Protein AF-A0A3M1JF78-F1 (afdb_monomer_lite)

Radius of gyration: 15.54 Å; chains: 1; bounding box: 34×35×46 Å

Foldseek 3Di:
DPADPPPPQWDDDPQDIHGNQQADADKDKDFDQDCLQKDWDDDPQKIKMKGWHHDPPAAWPDRRGQWMWIHHNPDIDTDGTDGDDDDDPPDDDDTDMDIDMDGRHDADPDPVRVVVVCVVVVSGD

Structure (mmCIF, N/CA/C/O backbone):
data_AF-A0A3M1JF78-F1
#
_entry.id   AF-A0A3M1JF78-F1
#
loop_
_atom_site.group_PDB
_atom_site.id
_atom_site.type_symbol
_atom_site.label_atom_id
_atom_site.label_alt_id
_atom_site.label_comp_id
_atom_site.label_asym_id
_atom_site.label_entity_id
_atom_site.label_seq_id
_atom_site.pdbx_PDB_ins_code
_atom_site.Cartn_x
_atom_site.Cartn_y
_atom_site.Cartn_z
_atom_site.occupancy
_atom_site.B_iso_or_equiv
_atom_site.auth_seq_id
_atom_site.auth_comp_id
_atom_site.auth_asym_id
_atom_site.auth_atom_id
_atom_site.pdbx_PDB_model_num
ATOM 1 N N . PRO A 1 1 ? 11.745 11.428 1.762 1.00 59.53 1 PRO A N 1
ATOM 2 C CA . PRO A 1 1 ? 10.460 11.219 2.474 1.00 59.53 1 PRO A CA 1
ATOM 3 C C . PRO A 1 1 ? 10.464 11.931 3.835 1.00 59.53 1 PRO A C 1
ATOM 5 O O . PRO A 1 1 ? 11.489 11.940 4.505 1.00 59.53 1 PRO A O 1
ATOM 8 N N . TYR A 1 2 ? 9.350 12.576 4.182 1.00 74.50 2 TYR A N 1
ATOM 9 C CA . TYR A 1 2 ? 9.190 13.484 5.333 1.00 74.50 2 TYR A CA 1
ATOM 10 C C . TYR A 1 2 ? 8.417 12.862 6.507 1.00 74.50 2 TYR A C 1
ATOM 12 O O . TYR A 1 2 ? 8.283 13.498 7.546 1.00 74.50 2 TYR A O 1
ATOM 20 N N . THR A 1 3 ? 7.909 11.637 6.353 1.00 90.00 3 THR A N 1
ATOM 21 C CA . THR A 1 3 ? 7.164 10.937 7.404 1.00 90.00 3 THR A CA 1
ATOM 22 C C . THR A 1 3 ? 8.061 10.651 8.600 1.00 90.00 3 THR A C 1
ATOM 24 O O . THR A 1 3 ? 9.092 9.992 8.465 1.00 90.00 3 THR A O 1
ATOM 27 N N . ASP A 1 4 ? 7.641 11.116 9.772 1.00 91.88 4 ASP A N 1
ATOM 28 C CA . ASP A 1 4 ? 8.230 10.691 11.034 1.00 91.88 4 ASP A CA 1
ATOM 29 C C . ASP A 1 4 ? 7.893 9.210 11.264 1.00 91.88 4 ASP A C 1
ATOM 31 O O . ASP A 1 4 ? 6.724 8.824 11.281 1.00 91.88 4 ASP A O 1
ATOM 35 N N . VAL A 1 5 ? 8.912 8.366 11.434 1.00 91.06 5 VAL A N 1
ATOM 36 C CA . VAL A 1 5 ? 8.739 6.928 11.705 1.00 91.06 5 VAL A CA 1
ATOM 37 C C . VAL A 1 5 ? 7.997 6.699 13.028 1.00 91.06 5 VAL A C 1
ATOM 39 O O . VAL A 1 5 ? 7.332 5.677 13.195 1.00 91.06 5 VAL A O 1
ATOM 42 N N . GLN A 1 6 ? 8.075 7.659 13.952 1.00 93.38 6 GLN A N 1
ATOM 43 C CA . GLN A 1 6 ? 7.344 7.664 15.217 1.00 93.38 6 GLN A CA 1
ATOM 44 C C . GLN A 1 6 ? 5.971 8.342 15.113 1.00 93.38 6 GLN A C 1
ATOM 46 O O . GLN A 1 6 ? 5.332 8.567 16.142 1.00 93.38 6 GLN A O 1
ATOM 51 N N . SER A 1 7 ? 5.508 8.679 13.902 1.00 93.81 7 SER A N 1
ATOM 52 C CA . SER A 1 7 ? 4.202 9.302 13.699 1.00 93.81 7 SER A CA 1
ATOM 53 C C . SER A 1 7 ? 3.099 8.488 14.388 1.00 93.81 7 SER A C 1
ATOM 55 O O . SER A 1 7 ? 2.999 7.280 14.156 1.00 93.81 7 SER A O 1
ATOM 57 N N . PRO A 1 8 ? 2.224 9.130 15.186 1.00 93.81 8 PRO A N 1
ATOM 58 C CA . PRO A 1 8 ? 1.124 8.444 15.863 1.00 93.81 8 PRO A CA 1
ATOM 59 C C . PRO A 1 8 ? 0.075 7.902 14.881 1.00 93.81 8 PRO A C 1
ATOM 61 O O . PRO A 1 8 ? -0.786 7.115 15.267 1.00 93.81 8 PRO A O 1
ATOM 64 N N . HIS A 1 9 ? 0.146 8.308 13.611 1.00 95.75 9 HIS A N 1
ATOM 65 C CA . HIS A 1 9 ? -0.707 7.800 12.544 1.00 95.75 9 HIS A CA 1
ATOM 66 C C . HIS A 1 9 ? -0.263 6.426 12.030 1.00 95.75 9 HIS A C 1
ATOM 68 O O . HIS A 1 9 ? -0.999 5.821 11.251 1.00 95.75 9 HIS A O 1
ATOM 74 N N . ILE A 1 10 ? 0.904 5.921 12.454 1.00 96.38 10 ILE A N 1
ATOM 75 C CA . ILE A 1 10 ? 1.409 4.599 12.076 1.00 96.38 10 ILE A CA 1
ATOM 76 C C . ILE A 1 10 ? 1.391 3.672 13.285 1.00 96.38 10 ILE A C 1
ATOM 78 O O . ILE A 1 10 ? 2.075 3.898 14.282 1.00 96.38 10 ILE A O 1
ATOM 82 N N . GLN A 1 11 ? 0.672 2.564 13.150 1.00 97.19 11 GLN A N 1
ATOM 83 C CA . GLN A 1 11 ? 0.810 1.416 14.031 1.00 97.19 11 GLN A CA 1
ATOM 84 C C . GLN A 1 11 ? 1.623 0.345 13.299 1.00 97.19 11 GLN A C 1
ATOM 86 O O . GLN A 1 11 ? 1.139 -0.320 12.379 1.00 97.19 11 GLN A O 1
ATOM 91 N N . TRP A 1 12 ? 2.878 0.196 13.718 1.00 95.75 12 TRP A N 1
ATOM 92 C CA . TRP A 1 12 ? 3.791 -0.821 13.206 1.00 95.75 12 TRP A CA 1
ATOM 93 C C . TRP A 1 12 ? 3.430 -2.203 13.759 1.00 95.75 12 TRP A C 1
ATOM 95 O O . TRP A 1 12 ? 3.307 -2.380 14.971 1.00 95.75 12 TRP A O 1
ATOM 105 N N . GLY A 1 13 ? 3.297 -3.183 12.870 1.00 95.38 13 GLY A N 1
ATOM 106 C CA . GLY A 1 13 ? 3.171 -4.601 13.195 1.00 95.38 13 GLY A CA 1
ATOM 107 C C . GLY A 1 13 ? 4.220 -5.428 12.455 1.00 95.38 13 GLY A C 1
ATOM 108 O O . GLY A 1 13 ? 4.937 -4.924 11.588 1.00 95.38 13 GLY A O 1
ATOM 109 N N . ASN A 1 14 ? 4.326 -6.709 12.807 1.00 94.94 14 ASN A N 1
ATOM 110 C CA . ASN A 1 14 ? 5.285 -7.623 12.175 1.00 94.94 14 ASN A CA 1
ATOM 111 C C . ASN A 1 14 ? 4.753 -8.232 10.867 1.00 94.94 14 ASN A C 1
ATOM 113 O O . ASN A 1 14 ? 5.522 -8.779 10.079 1.00 94.94 14 ASN A O 1
ATOM 117 N N . ARG A 1 15 ? 3.437 -8.177 10.659 1.00 94.44 15 ARG A N 1
ATOM 118 C CA . ARG A 1 15 ? 2.691 -8.726 9.520 1.00 94.44 15 ARG A CA 1
ATOM 119 C C . ARG A 1 15 ? 1.915 -7.644 8.783 1.00 94.44 15 ARG A C 1
ATOM 121 O O . ARG A 1 15 ? 1.805 -7.708 7.564 1.00 94.44 15 ARG A O 1
ATOM 128 N N . PHE A 1 16 ? 1.377 -6.673 9.518 1.00 96.81 16 PHE A N 1
ATOM 129 C CA . PHE A 1 16 ? 0.601 -5.567 8.967 1.00 96.81 16 PHE A CA 1
ATOM 130 C C . PHE A 1 16 ? 1.118 -4.229 9.482 1.00 96.81 16 PHE A C 1
ATOM 132 O O . PHE A 1 16 ? 1.491 -4.092 10.643 1.00 96.81 16 PHE A O 1
ATOM 139 N N . ILE A 1 17 ? 1.083 -3.220 8.616 1.00 96.75 17 ILE A N 1
ATOM 140 C CA . ILE A 1 17 ? 1.242 -1.819 9.002 1.00 96.75 17 ILE A CA 1
ATOM 141 C C . ILE A 1 17 ? -0.142 -1.191 8.892 1.00 96.75 17 ILE A C 1
ATOM 143 O O . ILE A 1 17 ? -0.753 -1.233 7.822 1.00 96.75 17 ILE A O 1
ATOM 147 N N . PHE A 1 18 ? -0.640 -0.617 9.984 1.00 97.62 18 PHE A N 1
ATOM 148 C CA . PHE A 1 18 ? -1.903 0.115 9.968 1.00 97.62 18 PHE A CA 1
ATOM 149 C C . PHE A 1 18 ? -1.627 1.611 9.912 1.00 97.62 18 PHE A C 1
ATOM 151 O O . PHE A 1 18 ? -0.797 2.132 10.659 1.00 97.62 18 PHE A O 1
ATOM 158 N N . ILE A 1 19 ? -2.342 2.297 9.022 1.00 96.88 19 ILE A N 1
ATOM 159 C CA . ILE A 1 19 ? -2.289 3.750 8.885 1.00 96.88 19 ILE A CA 1
ATOM 160 C C . ILE A 1 19 ? -3.636 4.315 9.324 1.00 96.88 19 ILE A C 1
ATOM 162 O O . ILE A 1 19 ? -4.677 4.027 8.728 1.00 96.88 19 ILE A O 1
ATOM 166 N N . HIS A 1 20 ? -3.614 5.134 10.369 1.00 95.62 20 HIS A N 1
ATOM 167 C CA . HIS A 1 20 ? -4.781 5.858 10.852 1.00 95.62 20 HIS A CA 1
ATOM 168 C C . HIS A 1 20 ? -4.923 7.159 10.061 1.00 95.62 20 HIS A C 1
ATOM 170 O O . HIS A 1 20 ? -4.328 8.183 10.395 1.00 95.62 20 HIS A O 1
ATOM 176 N N . ALA A 1 21 ? -5.711 7.112 8.988 1.00 92.81 21 ALA A N 1
ATOM 177 C CA . ALA A 1 21 ? -5.907 8.233 8.073 1.00 92.81 21 ALA A CA 1
ATOM 178 C C . ALA A 1 21 ? -6.902 9.283 8.619 1.00 92.81 21 ALA A C 1
ATOM 180 O O . ALA A 1 21 ? -7.966 9.513 8.051 1.00 92.81 21 ALA A O 1
ATOM 181 N N . ASN A 1 22 ? -6.566 9.901 9.753 1.00 93.62 22 ASN A N 1
ATOM 182 C CA . ASN A 1 22 ? -7.350 10.937 10.445 1.00 93.62 22 ASN A CA 1
ATOM 183 C C . ASN A 1 22 ? -6.626 12.299 10.480 1.00 93.62 22 ASN A C 1
ATOM 185 O O . ASN A 1 22 ? -6.806 13.082 11.417 1.00 93.62 22 ASN A O 1
ATOM 189 N N . MET A 1 23 ? -5.824 12.563 9.445 1.00 93.25 23 MET A N 1
ATOM 190 C CA . MET A 1 23 ? -4.994 13.760 9.289 1.00 93.25 23 MET A CA 1
ATOM 191 C C . MET A 1 23 ? -5.808 15.047 9.445 1.00 93.25 23 MET A C 1
ATOM 193 O O . MET A 1 23 ? -6.914 15.153 8.914 1.00 93.25 23 MET A O 1
ATOM 197 N N . GLN A 1 24 ? -5.249 16.033 10.151 1.00 91.88 24 GLN A N 1
ATOM 198 C CA . GLN A 1 24 ? -5.896 17.344 10.345 1.00 91.88 24 GLN A CA 1
ATOM 199 C C . GLN A 1 24 ? -5.129 18.473 9.662 1.00 91.88 24 GLN A C 1
ATOM 201 O O . GLN A 1 24 ? -5.723 19.330 9.010 1.00 91.88 24 GLN A O 1
ATOM 206 N N . GLN A 1 25 ? -3.807 18.478 9.806 1.00 88.06 25 GLN A N 1
ATOM 207 C CA . GLN A 1 25 ? -2.915 19.475 9.196 1.00 88.06 25 GLN A CA 1
ATOM 208 C C . GLN A 1 25 ? -1.634 18.850 8.644 1.00 88.06 25 GLN A C 1
ATOM 210 O O . GLN A 1 25 ? -0.890 19.483 7.899 1.00 88.06 25 GLN A O 1
ATOM 215 N N . ASP A 1 26 ? -1.375 17.616 9.039 1.00 89.94 26 ASP A N 1
ATOM 216 C CA . ASP A 1 26 ? -0.198 16.843 8.739 1.00 89.94 26 ASP A CA 1
ATOM 217 C C . ASP A 1 26 ? -0.390 15.979 7.490 1.00 89.94 26 ASP A C 1
ATOM 219 O O . ASP A 1 26 ? -1.496 15.775 6.984 1.00 89.94 26 ASP A O 1
ATOM 223 N N . VAL A 1 27 ? 0.739 15.522 6.956 1.00 93.12 27 VAL A N 1
ATOM 224 C CA . VAL A 1 27 ? 0.798 14.651 5.788 1.00 93.12 27 VAL A CA 1
ATOM 225 C C . VAL A 1 27 ? 1.671 13.453 6.109 1.00 93.12 27 VAL A C 1
ATOM 227 O O . VAL A 1 27 ? 2.683 13.568 6.803 1.00 93.12 27 VAL A O 1
ATOM 230 N N . LEU A 1 28 ? 1.301 12.307 5.560 1.00 95.31 28 LEU A N 1
ATOM 231 C CA . LEU A 1 28 ? 2.023 11.061 5.741 1.00 95.31 28 LEU A CA 1
ATOM 232 C C . LEU A 1 28 ? 2.155 10.363 4.399 1.00 95.31 28 LEU A C 1
ATOM 234 O O . LEU A 1 28 ? 1.189 10.272 3.650 1.00 95.31 28 LEU A O 1
ATOM 238 N N . LYS A 1 29 ? 3.348 9.840 4.120 1.00 96.12 29 LYS A N 1
ATOM 239 C CA . LYS A 1 29 ? 3.579 8.893 3.028 1.00 96.12 29 LYS A CA 1
ATOM 240 C C . LYS A 1 29 ? 4.417 7.719 3.513 1.00 96.12 29 LYS A C 1
ATOM 242 O O . LYS A 1 29 ? 5.500 7.930 4.063 1.00 96.12 29 LYS A O 1
ATOM 247 N N . VAL A 1 30 ? 3.942 6.499 3.301 1.00 95.62 30 VAL A N 1
ATOM 248 C CA . VAL A 1 30 ? 4.694 5.267 3.579 1.00 95.62 30 VAL A CA 1
ATOM 249 C C . VAL A 1 30 ? 4.708 4.424 2.315 1.00 95.62 30 VAL A C 1
ATOM 251 O O . VAL A 1 30 ? 3.660 4.216 1.716 1.00 95.62 30 VAL A O 1
ATOM 254 N N . GLY A 1 31 ? 5.886 3.947 1.923 1.00 95.25 31 GLY A N 1
ATOM 255 C CA . GLY A 1 31 ? 6.090 3.102 0.751 1.00 95.25 31 GLY A CA 1
ATOM 256 C C . GLY A 1 31 ? 7.121 2.021 1.044 1.00 95.25 31 GLY A C 1
ATOM 257 O O . GLY A 1 31 ? 8.067 2.264 1.798 1.00 95.25 31 GLY A O 1
ATOM 258 N N . PHE A 1 32 ? 6.907 0.820 0.512 1.00 95.31 32 PHE A N 1
ATOM 259 C CA . PHE A 1 32 ? 7.804 -0.321 0.687 1.00 95.31 32 PHE A CA 1
ATOM 260 C C . PHE A 1 32 ? 7.558 -1.394 -0.390 1.00 95.31 32 PHE A C 1
ATOM 262 O O . PHE A 1 32 ? 6.484 -1.437 -1.002 1.00 95.31 32 PHE A O 1
ATOM 269 N N . PRO A 1 33 ? 8.530 -2.293 -0.642 1.00 96.94 33 PRO A N 1
ATOM 270 C CA . PRO A 1 33 ? 8.261 -3.508 -1.398 1.00 96.94 33 PRO A CA 1
ATOM 271 C C . PRO A 1 33 ? 7.234 -4.347 -0.634 1.00 96.94 33 PRO A C 1
ATOM 273 O O . PRO A 1 33 ? 7.496 -4.760 0.495 1.00 96.94 33 PRO A O 1
ATOM 276 N N . ASN A 1 34 ? 6.081 -4.609 -1.242 1.00 96.62 34 ASN A N 1
ATOM 277 C CA . ASN A 1 34 ? 4.961 -5.315 -0.627 1.00 96.62 34 ASN A CA 1
ATOM 278 C C . ASN A 1 34 ? 4.692 -6.649 -1.351 1.00 96.62 34 ASN A C 1
ATOM 280 O O . ASN A 1 34 ? 3.887 -6.680 -2.287 1.00 96.62 34 ASN A O 1
ATOM 284 N N . PRO A 1 35 ? 5.321 -7.764 -0.921 1.00 95.88 35 PRO A N 1
ATOM 285 C CA . PRO A 1 35 ? 5.119 -9.078 -1.530 1.00 95.88 35 PRO A CA 1
ATOM 286 C C . PRO 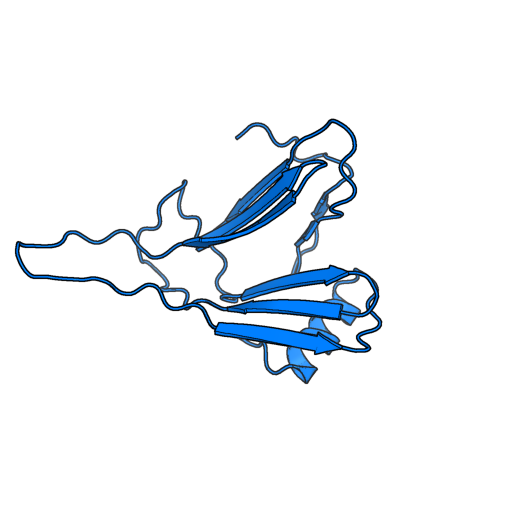A 1 35 ? 3.700 -9.630 -1.417 1.00 95.88 35 PRO A C 1
ATOM 288 O O . PRO A 1 35 ? 3.352 -10.526 -2.177 1.00 95.88 35 PRO A O 1
ATOM 291 N N . ALA A 1 36 ? 2.879 -9.110 -0.498 1.00 96.00 36 ALA A N 1
ATOM 292 C CA . ALA A 1 36 ? 1.479 -9.512 -0.407 1.00 96.00 36 ALA A CA 1
ATOM 293 C C . ALA A 1 36 ? 0.660 -9.016 -1.612 1.00 96.00 36 ALA A C 1
ATOM 295 O O . ALA A 1 36 ? -0.397 -9.569 -1.897 1.00 96.00 36 ALA A O 1
ATOM 296 N N . GLY A 1 37 ? 1.130 -7.987 -2.330 1.00 96.31 37 GLY A N 1
ATOM 297 C CA . GLY A 1 37 ? 0.492 -7.517 -3.563 1.00 96.31 37 GLY A CA 1
ATOM 298 C C . GLY A 1 37 ? -0.882 -6.877 -3.350 1.00 96.31 37 GLY A C 1
ATOM 299 O O . GLY A 1 37 ? -1.692 -6.814 -4.274 1.00 96.31 37 GLY A O 1
ATOM 300 N N . TRP A 1 38 ? -1.191 -6.417 -2.135 1.00 97.50 38 TRP A N 1
ATOM 301 C CA . TRP A 1 38 ? -2.441 -5.717 -1.858 1.00 97.50 38 TRP A CA 1
ATOM 302 C C . TRP A 1 38 ? -2.336 -4.719 -0.710 1.00 97.50 38 TRP A C 1
ATOM 304 O O . TRP A 1 38 ? -1.465 -4.807 0.155 1.00 97.50 38 TRP A O 1
ATOM 314 N N . LEU A 1 39 ? -3.271 -3.772 -0.717 1.00 97.75 39 LEU A N 1
ATOM 315 C CA . LEU A 1 39 ? -3.532 -2.811 0.347 1.00 97.75 39 LEU A CA 1
ATOM 316 C C . LEU A 1 39 ? -5.033 -2.538 0.433 1.00 97.75 39 LEU A C 1
ATOM 318 O O . LEU A 1 39 ? -5.773 -2.717 -0.540 1.00 97.75 39 LEU A O 1
ATOM 322 N N . ALA A 1 40 ? -5.491 -2.123 1.609 1.00 97.75 40 ALA A N 1
ATOM 323 C CA . ALA A 1 40 ? -6.903 -1.904 1.861 1.00 97.75 40 ALA A CA 1
ATOM 324 C C . ALA A 1 40 ? -7.151 -0.634 2.672 1.00 97.75 40 ALA A C 1
ATOM 326 O O . ALA A 1 40 ? -6.344 -0.251 3.515 1.00 97.75 40 ALA A O 1
ATOM 327 N N . TYR A 1 41 ? -8.306 -0.020 2.438 1.00 97.81 41 TYR A N 1
ATOM 328 C CA . TYR A 1 41 ? -8.815 1.096 3.217 1.00 97.81 41 TYR A CA 1
ATOM 329 C C . TYR A 1 41 ? -10.201 0.759 3.754 1.00 97.81 41 TYR A C 1
ATOM 331 O O . TYR A 1 41 ? -11.100 0.375 3.003 1.00 97.81 41 TYR A O 1
ATOM 339 N N . HIS A 1 42 ? -10.355 0.879 5.069 1.00 97.69 42 HIS A N 1
ATOM 340 C CA . HIS A 1 42 ? -11.613 0.655 5.768 1.00 97.69 42 HIS A CA 1
ATOM 341 C C . HIS A 1 42 ? -12.183 1.987 6.247 1.00 97.69 42 HIS A C 1
ATOM 343 O O . HIS A 1 42 ? -11.500 2.752 6.925 1.00 97.69 42 HIS A O 1
ATOM 349 N N . VAL A 1 43 ? -13.438 2.264 5.894 1.00 95.88 43 VAL A N 1
ATOM 350 C CA . VAL A 1 43 ? -14.158 3.463 6.327 1.00 95.88 43 VAL A CA 1
ATOM 351 C C . VAL A 1 43 ? -15.654 3.178 6.404 1.00 95.88 43 VAL A C 1
ATOM 353 O O . VAL A 1 43 ? -16.244 2.632 5.475 1.00 95.88 43 VAL A O 1
ATOM 356 N N . GLY A 1 44 ? -16.286 3.525 7.529 1.00 95.19 44 GLY A N 1
ATOM 357 C CA . GLY A 1 44 ? -17.744 3.437 7.683 1.00 95.19 44 GLY A CA 1
ATOM 358 C C . GLY A 1 44 ? -18.334 2.053 7.377 1.00 95.19 44 GLY A C 1
ATOM 359 O O . GLY A 1 44 ? -19.370 1.961 6.725 1.00 95.19 44 GLY A O 1
ATOM 360 N N . GLY A 1 45 ? -17.652 0.973 7.773 1.00 97.12 45 GLY A N 1
ATOM 361 C CA . GLY A 1 45 ? -18.086 -0.402 7.491 1.00 97.12 45 GLY A CA 1
ATOM 362 C C . GLY A 1 45 ? -17.848 -0.868 6.049 1.00 97.12 45 GLY A C 1
ATOM 363 O O . GLY A 1 45 ? -18.268 -1.965 5.682 1.00 97.12 45 GLY A O 1
ATOM 364 N N . THR A 1 46 ? -17.188 -0.058 5.223 1.00 98.00 46 THR A N 1
ATOM 365 C CA . THR A 1 46 ? -16.806 -0.394 3.849 1.00 98.00 46 THR A CA 1
ATOM 366 C C . THR A 1 46 ? -15.310 -0.655 3.783 1.00 98.00 46 THR A C 1
ATOM 368 O O . THR A 1 46 ? -14.520 0.163 4.242 1.00 98.00 46 THR A O 1
ATOM 371 N N . LEU A 1 47 ? -14.916 -1.780 3.191 1.00 98.31 47 LEU A N 1
ATOM 372 C CA . LEU A 1 47 ? -13.526 -2.107 2.894 1.00 98.31 47 LEU A CA 1
ATOM 373 C C . LEU A 1 47 ? -13.298 -2.020 1.386 1.00 98.31 47 LEU A C 1
ATOM 375 O O . LEU A 1 47 ? -13.883 -2.784 0.616 1.00 98.31 47 LEU A O 1
ATOM 379 N N . PHE A 1 48 ? -12.425 -1.113 0.973 1.00 98.44 48 PHE A N 1
ATOM 380 C CA . PHE A 1 48 ? -11.905 -1.036 -0.384 1.00 98.44 48 PHE A CA 1
ATOM 381 C C . PHE A 1 48 ? -10.533 -1.705 -0.434 1.00 98.44 48 PHE A C 1
ATOM 383 O O . PHE A 1 48 ? -9.654 -1.355 0.347 1.00 98.44 48 PHE A O 1
ATOM 390 N N . VAL A 1 49 ? -10.346 -2.666 -1.335 1.00 98.44 49 VAL A N 1
ATOM 391 C CA . VAL A 1 49 ? -9.090 -3.405 -1.507 1.00 98.44 49 VAL A CA 1
ATOM 392 C C . VAL A 1 49 ? -8.576 -3.180 -2.919 1.00 98.44 49 VAL A C 1
ATOM 394 O O . VAL A 1 49 ? -9.306 -3.413 -3.888 1.00 98.44 49 VAL A O 1
ATOM 397 N N . LYS A 1 50 ? -7.307 -2.790 -3.028 1.00 98.31 50 LYS A N 1
ATOM 398 C CA . LYS A 1 50 ? -6.548 -2.824 -4.276 1.00 98.31 50 LYS A CA 1
ATOM 399 C C . LYS A 1 50 ? -5.552 -3.969 -4.231 1.00 98.31 50 LYS A C 1
ATOM 401 O O . LYS A 1 50 ? -4.859 -4.143 -3.232 1.00 98.31 50 LYS A O 1
ATOM 406 N N . GLN A 1 51 ? -5.462 -4.711 -5.326 1.00 97.62 51 GLN A N 1
ATOM 407 C CA . GLN A 1 51 ? -4.412 -5.699 -5.537 1.00 97.62 51 GLN A CA 1
ATOM 408 C C . GLN A 1 51 ? -3.659 -5.408 -6.827 1.00 97.62 51 GLN A C 1
ATOM 410 O O . GLN A 1 51 ? -4.289 -5.058 -7.825 1.00 97.62 51 GLN A O 1
ATOM 415 N N . ALA A 1 52 ? -2.349 -5.606 -6.806 1.00 97.19 52 ALA A N 1
ATOM 416 C CA . ALA A 1 52 ? -1.477 -5.560 -7.968 1.00 97.19 52 ALA A CA 1
ATOM 417 C C . ALA A 1 52 ? -0.377 -6.615 -7.806 1.00 97.19 52 ALA A C 1
ATOM 419 O O . ALA A 1 52 ? 0.061 -6.897 -6.690 1.00 97.19 52 ALA A O 1
ATOM 420 N N . ASP A 1 53 ? 0.056 -7.203 -8.917 1.00 95.06 53 ASP A N 1
ATOM 421 C CA . ASP A 1 53 ? 1.041 -8.280 -8.885 1.00 95.06 53 ASP A CA 1
ATOM 422 C C . ASP A 1 53 ? 2.408 -7.756 -8.398 1.00 95.06 53 ASP A C 1
ATOM 424 O O . ASP A 1 53 ? 2.888 -6.701 -8.824 1.00 95.06 53 ASP A O 1
ATOM 428 N N . TYR A 1 54 ? 3.047 -8.505 -7.494 1.00 96.69 54 TYR A N 1
ATOM 429 C CA . TYR A 1 54 ? 4.408 -8.226 -7.039 1.00 96.69 54 TYR A CA 1
ATOM 430 C C . TYR A 1 54 ? 5.409 -9.144 -7.747 1.00 96.69 54 TYR A C 1
ATOM 432 O O . TYR A 1 54 ? 5.328 -10.370 -7.666 1.00 96.69 54 TYR A O 1
ATOM 440 N N . HIS A 1 55 ? 6.392 -8.549 -8.416 1.00 96.38 55 HIS A N 1
ATOM 441 C CA . HIS A 1 55 ? 7.428 -9.253 -9.160 1.00 96.38 55 HIS A CA 1
ATOM 442 C C . HIS A 1 55 ? 8.719 -9.302 -8.339 1.00 96.38 55 HIS A C 1
ATOM 444 O O . HIS A 1 55 ? 9.534 -8.378 -8.364 1.00 96.38 55 HIS A O 1
ATOM 450 N N . ALA A 1 56 ? 8.915 -10.398 -7.603 1.00 95.88 56 ALA A N 1
ATOM 451 C CA . ALA A 1 56 ? 10.104 -10.590 -6.777 1.00 95.88 56 ALA A CA 1
ATOM 452 C C . ALA A 1 56 ? 11.400 -10.454 -7.600 1.00 95.88 56 ALA A C 1
ATOM 454 O O . ALA A 1 56 ? 11.567 -11.090 -8.640 1.00 95.88 56 ALA A O 1
ATOM 455 N N . GLY A 1 57 ? 12.325 -9.621 -7.117 1.00 95.88 57 GLY A N 1
ATOM 456 C CA . GLY A 1 57 ? 13.608 -9.351 -7.776 1.00 95.88 57 GLY A CA 1
ATOM 457 C C . GLY A 1 57 ? 13.554 -8.330 -8.918 1.00 95.88 57 GLY A C 1
ATOM 458 O O . GLY A 1 57 ? 14.609 -7.975 -9.442 1.00 95.88 57 GLY A O 1
ATOM 459 N N . ALA A 1 58 ? 12.374 -7.828 -9.293 1.00 97.19 58 ALA A N 1
ATOM 460 C CA . ALA A 1 58 ? 12.272 -6.721 -10.234 1.00 97.19 58 ALA A CA 1
ATOM 461 C C . ALA A 1 58 ? 12.731 -5.399 -9.596 1.00 97.19 58 ALA A C 1
ATOM 463 O O . ALA A 1 58 ? 12.716 -5.227 -8.375 1.00 97.19 58 ALA A O 1
ATOM 464 N N . VAL A 1 59 ? 13.129 -4.447 -10.441 1.00 97.69 59 VAL A N 1
ATOM 465 C CA . VAL A 1 59 ? 13.475 -3.094 -10.000 1.00 97.69 59 VAL A CA 1
ATOM 466 C C . VAL A 1 59 ? 12.205 -2.261 -9.981 1.00 97.69 59 VAL A C 1
ATOM 468 O O . VAL A 1 59 ? 11.575 -2.071 -11.016 1.00 97.69 59 VAL A O 1
ATOM 471 N N . TYR A 1 60 ? 11.846 -1.751 -8.811 1.00 97.94 60 TYR A N 1
ATOM 472 C CA . TYR A 1 60 ? 10.720 -0.840 -8.639 1.00 97.94 60 TYR A CA 1
ATOM 473 C C . TYR A 1 60 ? 11.211 0.609 -8.481 1.00 97.94 60 TYR A C 1
ATOM 475 O O . TYR A 1 60 ? 12.342 0.818 -8.021 1.00 97.94 60 TYR A O 1
ATOM 483 N N . PRO A 1 61 ? 10.394 1.609 -8.861 1.00 95.94 61 PRO A N 1
ATOM 484 C CA . PRO A 1 61 ? 10.657 3.014 -8.540 1.00 95.94 61 PRO A CA 1
ATOM 485 C C . PRO A 1 61 ? 10.668 3.258 -7.016 1.00 95.94 61 PRO A C 1
ATOM 487 O O . PRO A 1 61 ? 10.524 2.333 -6.216 1.00 95.94 61 PRO A O 1
ATOM 490 N N . ASP A 1 62 ? 10.900 4.508 -6.609 1.00 94.94 62 ASP A N 1
ATOM 491 C CA . ASP A 1 62 ? 10.722 4.972 -5.225 1.00 94.94 62 ASP A CA 1
ATOM 492 C C . ASP A 1 62 ? 11.394 4.084 -4.168 1.00 94.94 62 ASP A C 1
ATOM 494 O O . ASP A 1 62 ? 10.794 3.632 -3.197 1.00 94.94 62 ASP A O 1
ATOM 498 N N . PHE A 1 63 ? 12.690 3.830 -4.375 1.00 94.25 63 PHE A N 1
ATOM 499 C CA . PHE A 1 63 ? 13.525 3.005 -3.493 1.00 94.25 63 PHE A CA 1
ATOM 500 C C . PHE A 1 63 ? 13.053 1.545 -3.363 1.00 94.25 63 PHE A C 1
ATOM 502 O O . PHE A 1 63 ? 13.273 0.905 -2.336 1.00 94.25 63 PHE A O 1
ATOM 509 N N . GLY A 1 64 ? 12.457 0.996 -4.425 1.00 96.19 64 GLY A N 1
ATOM 510 C CA . GLY A 1 64 ? 12.004 -0.394 -4.474 1.00 96.19 64 GLY A CA 1
ATOM 511 C C . GLY A 1 64 ? 10.546 -0.586 -4.052 1.00 96.19 64 GLY A C 1
ATOM 512 O O . GLY A 1 64 ? 10.132 -1.718 -3.804 1.00 96.19 64 GLY A O 1
ATOM 513 N N . SER A 1 65 ? 9.774 0.494 -3.949 1.00 97.12 65 SER A N 1
ATOM 514 C CA . SER A 1 65 ? 8.386 0.448 -3.511 1.00 97.12 65 SER A CA 1
ATOM 515 C C . SER A 1 65 ? 7.466 -0.126 -4.588 1.00 97.12 65 SER A C 1
ATOM 517 O O . SER A 1 65 ? 7.438 0.351 -5.720 1.00 97.12 65 SER A O 1
ATOM 519 N N . SER A 1 66 ? 6.673 -1.135 -4.230 1.00 97.94 66 SER A N 1
ATOM 520 C CA . SER A 1 66 ? 5.582 -1.633 -5.083 1.00 97.94 66 SER A CA 1
ATOM 521 C C . SER A 1 66 ? 4.215 -1.127 -4.623 1.00 97.94 66 SER A C 1
ATOM 523 O O . SER A 1 66 ? 3.205 -1.315 -5.303 1.00 97.94 66 SER A O 1
ATOM 525 N N . THR A 1 67 ? 4.151 -0.525 -3.436 1.00 97.50 67 THR A N 1
ATOM 526 C CA . THR A 1 67 ? 2.921 -0.033 -2.829 1.00 97.50 67 THR A CA 1
ATOM 527 C C . THR A 1 67 ? 3.228 1.148 -1.931 1.00 97.50 67 THR A C 1
ATOM 529 O O . THR A 1 67 ? 4.147 1.084 -1.114 1.00 97.50 67 THR A O 1
ATOM 532 N N . GLU A 1 68 ? 2.413 2.191 -2.036 1.00 97.44 68 GLU A N 1
ATOM 533 C CA . GLU A 1 68 ? 2.496 3.356 -1.165 1.00 97.44 68 GLU A CA 1
ATOM 534 C C . GLU A 1 68 ? 1.117 3.747 -0.637 1.00 97.44 68 GLU A C 1
ATOM 536 O O . GLU A 1 68 ? 0.079 3.473 -1.243 1.00 97.44 68 GLU A O 1
ATOM 541 N N . CYS A 1 69 ? 1.113 4.385 0.526 1.00 97.25 69 CYS A N 1
ATOM 542 C CA . CYS A 1 69 ? -0.055 5.031 1.087 1.00 97.25 69 CYS A CA 1
ATOM 543 C C . CYS A 1 69 ? 0.301 6.473 1.427 1.00 97.25 69 CYS A C 1
ATOM 545 O O . CYS A 1 69 ? 1.180 6.719 2.263 1.00 97.25 69 CYS A O 1
ATOM 547 N N . TYR A 1 70 ? -0.382 7.408 0.774 1.00 96.94 70 TYR A N 1
ATOM 548 C CA . TYR A 1 70 ? -0.315 8.832 1.069 1.00 96.94 70 TYR A CA 1
ATOM 549 C C . TYR A 1 70 ? -1.605 9.278 1.751 1.00 96.94 70 TYR A C 1
ATOM 551 O O . TYR A 1 70 ? -2.702 8.892 1.354 1.00 96.94 70 TYR A O 1
ATOM 559 N N . CYS A 1 71 ? -1.488 10.091 2.792 1.00 96.31 71 CYS A N 1
ATOM 560 C CA . CYS A 1 71 ? -2.609 10.608 3.560 1.00 96.31 71 CYS A CA 1
ATOM 561 C C . CYS A 1 71 ? -2.403 12.098 3.824 1.00 96.31 71 CYS A C 1
ATOM 563 O O . CYS A 1 71 ? -1.343 12.516 4.296 1.00 96.31 71 CYS A O 1
ATOM 565 N N . ARG A 1 72 ? -3.451 12.883 3.580 1.00 95.38 72 ARG A N 1
ATOM 566 C CA . ARG A 1 72 ? -3.578 14.285 3.995 1.00 95.38 72 ARG A CA 1
ATOM 567 C C . ARG A 1 72 ? -5.040 14.575 4.371 1.00 95.38 72 ARG A C 1
ATOM 569 O O . ARG A 1 72 ? -5.885 13.7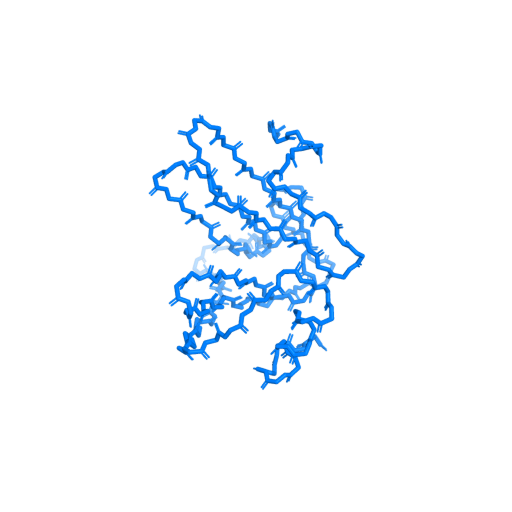09 4.142 1.00 95.38 72 ARG A O 1
ATOM 576 N N . PRO A 1 73 ? -5.373 15.750 4.931 1.00 95.12 73 PRO A N 1
ATOM 577 C CA . PRO A 1 73 ? -6.732 16.027 5.412 1.00 95.12 73 PRO A CA 1
ATOM 578 C C . PRO A 1 73 ? -7.831 15.872 4.348 1.00 95.12 73 PRO A C 1
ATOM 580 O O . PRO A 1 73 ? -8.972 15.545 4.660 1.00 95.12 73 PRO A O 1
ATOM 583 N N . GLU A 1 74 ? -7.498 16.107 3.082 1.00 95.12 74 GLU A N 1
ATOM 584 C CA . GLU A 1 74 ? -8.456 16.161 1.983 1.00 95.12 74 GLU A CA 1
ATOM 585 C C . GLU A 1 74 ? -8.629 14.834 1.247 1.00 95.12 74 GLU A C 1
ATOM 587 O O . GLU A 1 74 ? -9.684 14.612 0.654 1.00 95.12 74 GLU A O 1
ATOM 592 N N . PHE A 1 75 ? -7.604 13.979 1.226 1.00 95.06 75 PHE A N 1
ATOM 593 C CA . PHE A 1 75 ? -7.657 12.711 0.504 1.00 95.06 75 PHE A CA 1
ATOM 594 C C . PHE A 1 75 ? -6.589 11.716 0.959 1.00 95.06 75 PHE A C 1
ATOM 596 O O . PHE A 1 75 ? -5.614 12.051 1.636 1.00 95.06 75 PHE A O 1
ATOM 603 N N . ILE A 1 76 ? -6.794 10.475 0.525 1.00 96.44 76 ILE A N 1
ATOM 604 C CA . ILE A 1 76 ? -5.911 9.334 0.739 1.00 96.44 76 ILE A CA 1
ATOM 605 C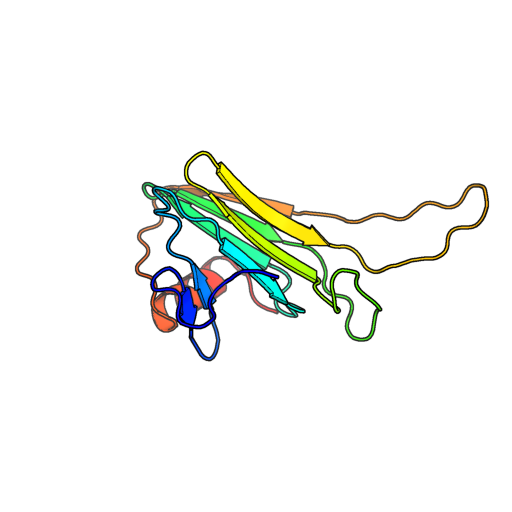 C . ILE A 1 76 ? -5.624 8.710 -0.624 1.00 96.44 76 ILE A C 1
ATOM 607 O O . ILE A 1 76 ? -6.533 8.581 -1.448 1.00 96.44 76 ILE A O 1
ATOM 611 N N . GLU A 1 77 ? -4.386 8.289 -0.842 1.00 97.31 77 GLU A N 1
ATOM 612 C CA . GLU A 1 77 ? -3.977 7.530 -2.018 1.00 97.31 77 GLU A CA 1
ATOM 613 C C . GLU A 1 77 ? -3.543 6.134 -1.580 1.00 97.31 77 GLU A C 1
ATOM 615 O O . GLU A 1 77 ? -2.709 5.975 -0.691 1.00 97.31 77 GLU A O 1
ATOM 620 N N . LEU A 1 78 ? -4.134 5.123 -2.215 1.00 97.94 78 LEU A N 1
ATOM 621 C CA . LEU A 1 78 ? -3.640 3.752 -2.205 1.00 97.94 78 LEU A CA 1
ATOM 622 C C . LEU A 1 78 ? -2.941 3.535 -3.548 1.00 97.94 78 LEU A C 1
ATOM 624 O O . LEU A 1 78 ? -3.604 3.323 -4.574 1.00 97.94 78 LEU A O 1
ATOM 628 N N . GLU A 1 79 ? -1.622 3.659 -3.546 1.00 97.75 79 GLU A N 1
ATOM 629 C CA . GLU A 1 79 ? -0.789 3.636 -4.743 1.00 97.75 79 GLU A CA 1
ATOM 630 C C . GLU A 1 79 ? -0.222 2.230 -4.939 1.00 97.75 79 GLU A C 1
ATOM 632 O O . GLU A 1 79 ? 0.298 1.615 -4.006 1.00 97.75 79 GLU A O 1
ATOM 637 N N . THR A 1 80 ? -0.307 1.714 -6.163 1.00 98.12 80 THR A N 1
ATOM 638 C CA . THR A 1 80 ? 0.434 0.521 -6.571 1.00 98.12 80 THR A CA 1
ATOM 639 C C . THR A 1 80 ? 1.344 0.899 -7.726 1.00 98.12 80 THR A C 1
ATOM 641 O O . THR A 1 80 ? 0.963 1.683 -8.597 1.00 98.12 80 THR A O 1
ATOM 644 N N . LEU A 1 81 ? 2.564 0.377 -7.713 1.00 98.00 81 LEU A N 1
ATOM 645 C CA . LEU A 1 81 ? 3.587 0.739 -8.681 1.00 98.00 81 LEU A CA 1
ATOM 646 C C . LEU A 1 81 ? 3.992 -0.517 -9.441 1.00 98.00 81 LEU A C 1
ATOM 648 O O . LEU A 1 81 ? 4.152 -1.577 -8.841 1.00 98.00 81 LEU A O 1
ATOM 652 N N . GLY A 1 82 ? 4.133 -0.396 -10.759 1.00 97.56 82 GLY A N 1
ATOM 653 C CA . GLY A 1 82 ? 4.706 -1.442 -11.599 1.00 97.56 82 GLY A CA 1
ATOM 654 C C . GLY A 1 82 ? 6.238 -1.392 -11.577 1.00 97.56 82 GLY A C 1
ATOM 655 O O . GLY A 1 82 ? 6.818 -0.356 -11.233 1.00 97.56 82 GLY A O 1
ATOM 656 N N . PRO A 1 83 ? 6.918 -2.485 -11.950 1.00 97.50 83 PRO A N 1
ATOM 657 C CA . PRO A 1 83 ? 8.368 -2.479 -12.080 1.00 97.50 83 PRO A CA 1
ATOM 658 C C . PRO A 1 83 ? 8.819 -1.537 -13.206 1.00 97.50 83 PRO A C 1
ATOM 660 O O . PRO A 1 83 ? 8.119 -1.334 -14.201 1.00 97.50 83 PRO A O 1
ATOM 663 N N . LEU A 1 84 ? 10.025 -0.989 -13.070 1.00 97.38 84 LEU A N 1
ATOM 664 C CA . LEU A 1 84 ? 10.679 -0.221 -14.122 1.00 97.38 84 LEU A CA 1
ATOM 665 C C . LEU A 1 84 ? 11.046 -1.142 -15.287 1.00 97.38 84 LEU A C 1
ATOM 667 O O . LEU A 1 84 ? 11.696 -2.173 -15.106 1.00 97.38 84 LEU A O 1
ATOM 671 N N . VAL A 1 85 ? 10.665 -0.731 -16.493 1.00 96.69 85 VAL A N 1
ATOM 672 C CA . VAL A 1 85 ? 10.953 -1.444 -17.739 1.00 96.69 85 VAL A CA 1
ATOM 673 C C . VAL A 1 85 ? 11.472 -0.472 -18.796 1.00 96.69 85 VAL A C 1
ATOM 675 O O . VAL A 1 85 ? 11.024 0.671 -18.881 1.00 96.69 85 VAL A O 1
ATOM 678 N N . THR A 1 86 ? 12.423 -0.927 -19.609 1.00 97.06 86 THR A N 1
ATOM 679 C CA . THR A 1 86 ? 12.886 -0.194 -20.794 1.00 97.06 86 THR A CA 1
ATOM 680 C C . THR A 1 86 ? 12.063 -0.652 -21.986 1.00 97.06 86 THR A C 1
ATOM 682 O O . THR A 1 86 ? 12.058 -1.843 -22.278 1.00 97.06 86 THR A O 1
ATOM 685 N N . LEU A 1 87 ? 11.405 0.282 -22.672 1.00 97.69 87 LEU A N 1
ATOM 686 C CA . LEU A 1 87 ? 10.577 -0.005 -23.844 1.00 97.69 87 LEU A CA 1
ATOM 687 C C . LEU A 1 87 ? 11.257 0.489 -25.123 1.00 97.69 87 LEU A C 1
ATOM 689 O O . LEU A 1 87 ? 11.742 1.624 -25.187 1.00 97.69 87 LEU A O 1
ATOM 693 N N . ALA A 1 88 ? 11.269 -0.352 -26.152 1.00 98.25 88 ALA A N 1
ATOM 694 C CA . ALA A 1 88 ? 11.604 0.034 -27.516 1.00 98.25 88 ALA A CA 1
ATOM 695 C C . ALA A 1 88 ? 10.398 0.702 -28.216 1.00 98.25 88 ALA A C 1
ATOM 697 O O . ALA A 1 88 ? 9.259 0.600 -27.753 1.00 98.25 88 ALA A O 1
ATOM 698 N N . PRO A 1 89 ? 10.604 1.395 -29.355 1.00 98.19 89 PRO A N 1
ATOM 699 C CA . PRO A 1 89 ? 9.498 1.961 -30.120 1.00 98.19 89 PRO A CA 1
ATOM 700 C C . PRO A 1 89 ? 8.464 0.895 -30.510 1.00 98.19 89 PRO A C 1
ATOM 702 O O . PRO A 1 89 ? 8.793 -0.073 -31.191 1.00 98.19 89 PRO A O 1
ATOM 705 N N . GLY A 1 90 ? 7.210 1.111 -30.112 1.00 98.06 90 GLY A N 1
ATOM 706 C CA . GLY A 1 90 ? 6.095 0.200 -30.384 1.00 98.06 90 GLY A CA 1
ATOM 707 C C . GLY A 1 90 ? 5.830 -0.843 -29.296 1.00 98.06 90 GLY A C 1
ATOM 708 O O . GLY A 1 90 ? 4.847 -1.565 -29.418 1.00 98.06 90 GLY A O 1
ATOM 709 N N . GLU A 1 91 ? 6.654 -0.909 -28.248 1.00 98.38 91 GLU A N 1
ATOM 710 C CA . GLU A 1 91 ? 6.391 -1.749 -27.077 1.00 98.38 91 GLU A CA 1
ATOM 711 C C . GLU A 1 91 ? 5.510 -1.032 -26.048 1.00 98.38 91 GLU A C 1
ATOM 713 O O . GLU A 1 91 ? 5.488 0.200 -25.957 1.00 98.38 91 GLU A O 1
ATOM 718 N N . ASP A 1 92 ? 4.810 -1.826 -25.242 1.00 97.12 92 ASP A N 1
ATOM 719 C CA . ASP A 1 92 ? 4.003 -1.378 -24.117 1.00 97.12 92 ASP A CA 1
ATOM 720 C C . ASP A 1 92 ? 4.334 -2.169 -22.845 1.00 97.12 92 ASP A C 1
ATOM 722 O O . ASP A 1 92 ? 5.010 -3.199 -22.867 1.00 97.12 92 ASP A O 1
ATOM 726 N N . THR A 1 93 ? 3.862 -1.654 -21.714 1.00 96.81 93 THR A N 1
ATOM 727 C CA . THR A 1 93 ? 3.849 -2.374 -20.444 1.00 96.81 93 THR A CA 1
ATOM 728 C C . THR A 1 93 ? 2.493 -2.200 -19.784 1.00 96.81 93 THR A C 1
ATOM 730 O O . THR A 1 93 ? 1.815 -1.190 -19.984 1.00 96.81 93 THR A O 1
ATOM 733 N N . THR A 1 94 ? 2.100 -3.179 -18.976 1.00 96.31 94 THR A N 1
ATOM 734 C CA . THR A 1 94 ? 0.819 -3.181 -18.273 1.00 96.31 94 THR A CA 1
ATOM 735 C C . THR A 1 94 ? 1.051 -3.320 -16.778 1.00 96.31 94 THR A C 1
ATOM 737 O O . THR A 1 94 ? 1.642 -4.293 -16.320 1.00 96.31 94 THR A O 1
ATOM 740 N N . HIS A 1 95 ? 0.505 -2.376 -16.015 1.00 97.12 95 HIS A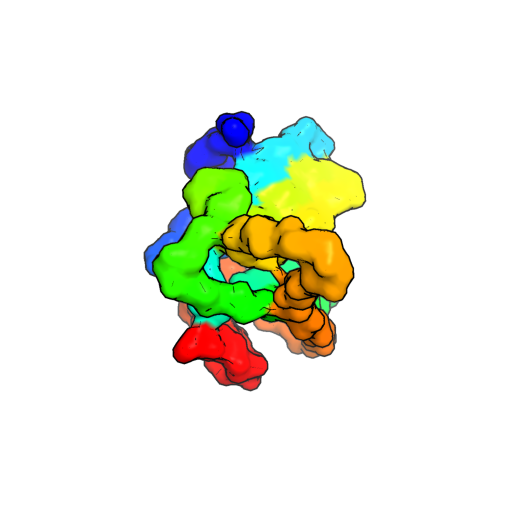 N 1
ATOM 741 C CA . HIS A 1 95 ? 0.352 -2.489 -14.570 1.00 97.12 95 HIS A CA 1
ATOM 742 C C . HIS A 1 95 ? -1.130 -2.678 -14.254 1.00 97.12 95 HIS A C 1
ATOM 744 O O . HIS A 1 95 ? -1.943 -1.786 -14.502 1.00 97.12 95 HIS A O 1
ATOM 750 N N . ARG A 1 96 ? -1.506 -3.872 -13.791 1.00 97.38 96 ARG A N 1
ATOM 751 C CA . ARG A 1 96 ? -2.911 -4.255 -13.614 1.00 97.38 96 ARG A CA 1
ATOM 752 C C . ARG A 1 96 ? -3.304 -4.178 -12.147 1.00 97.38 96 ARG A C 1
ATOM 754 O O . ARG A 1 96 ? -2.756 -4.902 -11.323 1.00 97.38 96 ARG A O 1
ATOM 761 N N . GLU A 1 97 ? -4.335 -3.391 -11.854 1.00 98.00 97 GLU A N 1
ATOM 762 C CA . GLU A 1 97 ? -4.974 -3.373 -10.540 1.00 98.00 97 GLU A CA 1
ATOM 763 C C . GLU A 1 97 ? -6.299 -4.157 -10.552 1.00 98.00 97 GLU A C 1
ATOM 765 O O . GLU A 1 97 ? -7.087 -4.074 -11.497 1.00 98.00 97 GLU A O 1
ATOM 770 N N . VAL A 1 98 ? -6.583 -4.891 -9.473 1.00 97.69 98 VAL A N 1
ATOM 771 C CA . VAL A 1 98 ? -7.911 -5.457 -9.185 1.00 97.69 98 VAL A CA 1
ATOM 772 C C . VAL A 1 98 ? -8.500 -4.741 -7.989 1.00 97.69 98 VAL A C 1
ATOM 774 O O . VAL A 1 98 ? -7.916 -4.739 -6.906 1.00 97.69 98 VAL A O 1
ATOM 777 N N . TRP A 1 99 ? -9.669 -4.139 -8.185 1.00 98.19 99 TRP A N 1
ATOM 778 C CA . TRP A 1 99 ? -10.364 -3.383 -7.152 1.00 98.19 99 TRP A CA 1
ATOM 779 C C . TRP A 1 99 ? -11.557 -4.184 -6.648 1.00 98.19 99 TRP A C 1
ATOM 781 O O . TRP A 1 99 ? -12.375 -4.661 -7.439 1.00 98.19 99 TRP A O 1
ATOM 791 N N . ARG A 1 100 ? -11.668 -4.333 -5.328 1.00 98.12 100 ARG A N 1
ATOM 792 C CA . ARG A 1 100 ? -12.821 -4.971 -4.683 1.00 98.12 100 ARG A CA 1
ATOM 793 C C . ARG A 1 100 ? -13.377 -4.073 -3.595 1.00 98.12 100 ARG A C 1
ATOM 795 O O . ARG A 1 100 ? -12.626 -3.437 -2.862 1.00 98.12 100 ARG A O 1
ATOM 802 N N . LEU A 1 101 ? -14.700 -4.050 -3.491 1.00 98.19 101 LEU A N 1
ATOM 803 C CA . LEU A 1 101 ? -15.421 -3.305 -2.471 1.00 98.19 101 LEU A CA 1
ATOM 804 C C . LEU A 1 101 ? -16.283 -4.274 -1.668 1.00 98.19 101 LEU A C 1
ATOM 806 O O . LEU A 1 101 ? -17.062 -5.037 -2.240 1.00 98.19 101 LEU A O 1
ATOM 810 N N . PHE A 1 102 ? -16.150 -4.228 -0.349 1.00 97.88 102 PHE A N 1
ATOM 811 C CA . PHE A 1 102 ? -16.910 -5.058 0.575 1.00 97.88 102 PHE A CA 1
ATOM 812 C C . PHE A 1 102 ? -17.678 -4.158 1.537 1.00 97.88 102 PHE A C 1
ATOM 814 O O . PHE A 1 102 ? -17.092 -3.287 2.175 1.00 97.88 102 PHE A O 1
ATOM 821 N N . ALA A 1 103 ? -18.986 -4.371 1.647 1.00 97.69 103 ALA A N 1
ATOM 822 C CA . ALA A 1 103 ? -19.840 -3.671 2.601 1.00 97.69 103 ALA A CA 1
ATOM 823 C C . ALA A 1 103 ? -20.005 -4.484 3.892 1.00 97.69 103 ALA A C 1
ATOM 825 O O . ALA A 1 103 ? -19.807 -5.702 3.897 1.00 97.69 103 ALA A O 1
ATOM 826 N N . ASN A 1 104 ? -20.437 -3.815 4.964 1.00 96.88 104 ASN A N 1
ATOM 827 C CA . ASN A 1 104 ? -20.711 -4.416 6.274 1.00 96.88 104 ASN A CA 1
ATOM 828 C C . ASN A 1 104 ? -19.505 -5.175 6.854 1.00 96.88 104 ASN A C 1
ATOM 830 O O . ASN A 1 104 ? -19.648 -6.236 7.461 1.00 96.88 104 ASN A O 1
ATOM 834 N N . VAL A 1 105 ? -18.305 -4.642 6.635 1.00 97.56 105 VAL A N 1
ATOM 835 C CA . VAL A 1 105 ? -17.075 -5.143 7.240 1.00 97.56 105 VAL A CA 1
ATOM 836 C C . VAL A 1 105 ? -16.895 -4.434 8.571 1.00 97.56 105 VAL A C 1
ATOM 838 O O . VAL A 1 105 ? -16.588 -3.246 8.598 1.00 97.56 105 VAL A O 1
ATOM 841 N N . ASP A 1 106 ? -17.080 -5.153 9.670 1.00 94.94 106 ASP A N 1
ATOM 842 C CA . ASP A 1 106 ? -16.611 -4.697 10.975 1.00 94.94 106 ASP A CA 1
ATOM 843 C C . ASP A 1 106 ? -15.119 -5.026 11.099 1.00 94.94 106 ASP A C 1
ATOM 845 O O . ASP A 1 106 ? -14.702 -6.152 10.806 1.00 94.94 106 ASP A O 1
ATOM 849 N N . PHE A 1 107 ? -14.306 -4.030 11.441 1.00 95.88 107 PHE A N 1
ATOM 850 C CA . PHE A 1 107 ? -12.856 -4.168 11.459 1.00 95.88 107 PHE A CA 1
ATOM 851 C C . PHE A 1 107 ? -12.235 -3.371 12.599 1.00 95.88 107 PHE A C 1
ATOM 853 O O . PHE A 1 107 ? -12.477 -2.176 12.758 1.00 95.88 107 PHE A O 1
ATOM 860 N N . VAL A 1 108 ? -11.374 -4.052 13.351 1.00 95.25 108 VAL A N 1
ATOM 861 C CA . VAL A 1 108 ? -10.515 -3.464 14.376 1.00 95.25 108 VAL A CA 1
ATOM 862 C C . VAL A 1 108 ? -9.069 -3.649 13.908 1.00 95.25 108 VAL A C 1
ATOM 864 O O . VAL A 1 108 ? -8.731 -4.756 13.489 1.00 95.25 108 VAL A O 1
ATOM 867 N N . PRO A 1 109 ? -8.210 -2.614 13.960 1.00 95.31 109 PRO A N 1
ATOM 868 C CA . PRO A 1 109 ? -6.846 -2.669 13.431 1.00 95.31 109 PRO A CA 1
ATOM 869 C C . PRO A 1 109 ? -5.893 -3.463 14.345 1.00 95.31 109 PRO A C 1
ATOM 871 O O . PRO A 1 109 ? -4.982 -2.915 14.964 1.00 95.31 109 PRO A O 1
ATOM 874 N N . THR A 1 110 ? -6.106 -4.776 14.433 1.00 97.56 110 THR A N 1
ATOM 875 C CA . THR A 1 110 ? -5.162 -5.739 15.019 1.00 97.56 110 THR A CA 1
ATOM 876 C C . THR A 1 110 ? -4.661 -6.701 13.950 1.00 97.56 110 THR A C 1
ATOM 878 O O . THR A 1 110 ? -5.340 -6.944 12.948 1.00 97.56 110 THR A O 1
ATOM 881 N N . GLU A 1 111 ? -3.473 -7.272 14.150 1.00 97.38 111 GLU A N 1
ATOM 882 C CA . GLU A 1 111 ? -2.897 -8.214 13.183 1.00 97.38 111 GLU A CA 1
ATOM 883 C C . GLU A 1 111 ? -3.750 -9.483 13.044 1.00 97.38 111 GLU A C 1
ATOM 885 O O . GLU A 1 111 ? -3.902 -10.005 11.940 1.00 97.38 111 GLU A O 1
ATOM 890 N N . GLU A 1 112 ? -4.366 -9.956 14.130 1.00 97.75 112 GLU A N 1
ATOM 891 C CA . GLU A 1 112 ? -5.258 -11.119 14.115 1.00 97.75 112 GLU A CA 1
ATOM 892 C C . GLU A 1 112 ? -6.534 -10.847 13.313 1.00 97.75 112 GLU A C 1
ATOM 894 O O . GLU A 1 112 ? -6.950 -11.681 12.504 1.00 97.75 112 GLU A O 1
ATOM 899 N N . ALA A 1 113 ? -7.150 -9.677 13.509 1.00 97.50 113 ALA A N 1
ATOM 900 C CA . ALA A 1 113 ? -8.349 -9.288 12.776 1.00 97.50 113 ALA A CA 1
ATOM 901 C C . ALA A 1 113 ? -8.039 -9.072 11.289 1.00 97.50 113 ALA A C 1
ATOM 903 O O . ALA A 1 113 ? -8.796 -9.533 10.432 1.00 97.50 113 ALA A O 1
ATOM 904 N N . ALA A 1 114 ? -6.909 -8.426 10.979 1.00 97.50 114 ALA A N 1
ATOM 905 C CA . ALA A 1 114 ? -6.453 -8.208 9.610 1.00 97.50 114 ALA A CA 1
ATOM 906 C C . ALA A 1 114 ? -6.178 -9.528 8.894 1.00 97.50 114 ALA A C 1
ATOM 908 O O . ALA A 1 114 ? -6.643 -9.716 7.771 1.00 97.50 114 ALA A O 1
ATOM 909 N N . GLN A 1 115 ? -5.510 -10.472 9.562 1.00 97.31 115 GLN A N 1
ATOM 910 C CA . GLN A 1 115 ? -5.262 -11.781 8.977 1.00 97.31 115 GLN A CA 1
ATOM 911 C C . GLN A 1 115 ? -6.558 -12.556 8.733 1.00 97.31 115 GLN A C 1
ATOM 913 O O . GLN A 1 115 ? -6.775 -13.039 7.628 1.00 97.31 115 GLN A O 1
ATOM 918 N N . SER A 1 116 ? -7.436 -12.645 9.735 1.00 96.88 116 SER A N 1
ATOM 919 C CA . SER A 1 116 ? -8.717 -13.353 9.608 1.00 96.88 116 SER A CA 1
ATOM 920 C C . SER A 1 116 ? -9.568 -12.786 8.464 1.00 96.88 116 SER A C 1
ATOM 922 O O . SER A 1 116 ? -10.180 -13.525 7.687 1.00 96.88 116 SER A O 1
ATOM 924 N N . LE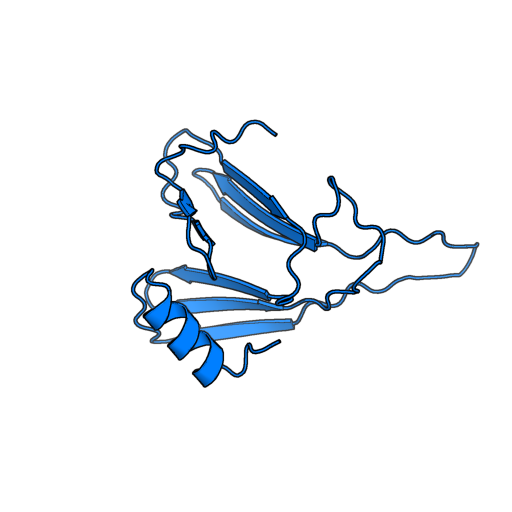U A 1 117 ? -9.566 -11.458 8.314 1.00 97.00 117 LEU A N 1
ATOM 925 C CA . LEU A 1 117 ? -10.223 -10.778 7.207 1.00 97.00 117 LEU A CA 1
ATOM 926 C C . LEU A 1 117 ? -9.562 -11.107 5.863 1.00 97.00 117 LEU A C 1
ATOM 928 O O . LEU A 1 117 ? -10.275 -11.446 4.921 1.00 97.00 117 LEU A O 1
ATOM 932 N N . ALA A 1 118 ? -8.232 -11.044 5.772 1.00 96.44 118 ALA A N 1
ATOM 933 C CA . ALA A 1 118 ? -7.491 -11.373 4.557 1.00 96.44 118 ALA A CA 1
ATOM 934 C C . ALA A 1 118 ? -7.751 -12.819 4.104 1.00 96.44 118 ALA A C 1
ATOM 936 O O . ALA A 1 118 ? -8.081 -13.036 2.937 1.00 96.44 118 ALA A O 1
ATOM 937 N N . ASP A 1 119 ? -7.710 -13.782 5.026 1.00 96.44 119 ASP A N 1
ATOM 938 C CA . ASP A 1 119 ? -7.981 -15.198 4.750 1.00 96.44 119 ASP A CA 1
ATOM 939 C C . ASP A 1 119 ? -9.410 -15.394 4.227 1.00 96.44 119 ASP A C 1
ATOM 941 O O . ASP A 1 119 ? -9.627 -16.025 3.191 1.00 96.44 119 ASP A O 1
ATOM 945 N N . ARG A 1 120 ? -10.399 -14.783 4.895 1.00 96.06 120 ARG A N 1
ATOM 946 C CA . ARG A 1 120 ? -11.813 -14.850 4.493 1.00 96.06 120 ARG A CA 1
ATOM 947 C C . ARG A 1 120 ? -12.068 -14.243 3.114 1.00 96.06 120 ARG A C 1
ATOM 949 O O . ARG A 1 120 ? -12.970 -14.692 2.408 1.00 96.06 120 ARG A O 1
ATOM 956 N N . LEU A 1 121 ? -11.319 -13.205 2.752 1.00 95.25 121 LEU A N 1
ATOM 957 C CA . LEU A 1 121 ? -11.436 -12.517 1.467 1.00 95.25 121 LEU A CA 1
ATOM 958 C C . LEU A 1 121 ? -10.548 -13.127 0.369 1.00 95.25 121 LEU A C 1
ATOM 960 O O . LEU A 1 121 ? -10.598 -12.657 -0.768 1.00 95.25 121 LEU A O 1
ATOM 964 N N . GLY A 1 122 ? -9.756 -14.158 0.686 1.00 94.69 122 GLY A N 1
ATOM 965 C CA . GLY A 1 122 ? -8.828 -14.780 -0.258 1.00 94.69 122 GLY A CA 1
ATOM 966 C C . GLY A 1 122 ? -7.691 -13.848 -0.686 1.00 94.69 122 GLY A C 1
ATOM 967 O O . GLY A 1 122 ? -7.264 -13.895 -1.836 1.00 94.69 122 GLY A O 1
ATOM 968 N N . LEU A 1 123 ? -7.227 -12.978 0.215 1.00 90.44 123 LEU A N 1
ATOM 969 C CA . LEU A 1 123 ? -6.127 -12.029 -0.008 1.00 90.44 123 LE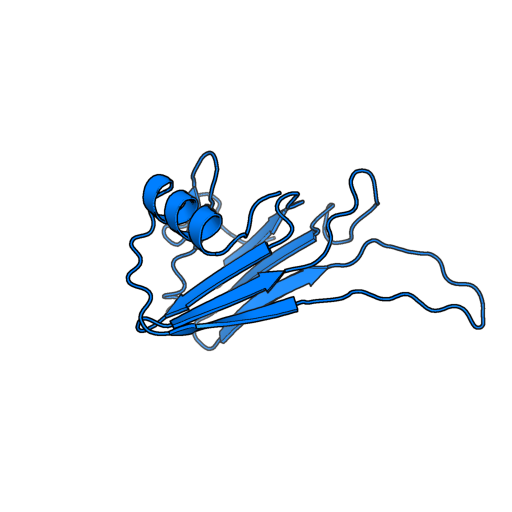U A CA 1
ATOM 970 C C . LEU A 1 123 ? -4.761 -12.613 0.414 1.00 90.44 123 LEU A C 1
ATOM 972 O O . LEU A 1 123 ? -3.875 -11.879 0.842 1.00 90.44 123 LEU A O 1
ATOM 976 N N . GLY A 1 124 ? -4.591 -13.933 0.341 1.00 75.31 124 GLY A N 1
ATOM 977 C CA . GLY A 1 124 ? -3.308 -14.580 0.628 1.00 75.31 124 GLY A CA 1
ATOM 978 C C . GLY A 1 124 ? -2.271 -14.325 -0.470 1.00 75.31 124 GLY A C 1
ATOM 979 O O . GLY A 1 124 ? -2.642 -14.146 -1.632 1.00 75.31 124 GLY A O 1
ATOM 980 N N . ALA A 1 125 ? -0.994 -14.320 -0.080 1.00 51.91 125 ALA A N 1
ATOM 981 C CA . ALA A 1 125 ? 0.137 -14.491 -0.992 1.00 51.91 125 ALA A CA 1
ATOM 982 C C . ALA A 1 125 ? 0.335 -15.977 -1.322 1.00 51.91 125 ALA A C 1
ATOM 984 O O . ALA A 1 125 ? 0.100 -16.808 -0.411 1.00 51.91 125 ALA A O 1
#

Sequence (125 aa):
PYTDVQSPHIQWGNRFIFIHANMQQDVLKVGFPNPAGWLAYHVGGTLFVKQADYHAGAVYPDFGSSTECYCRPEFIELETLGPLVTLAPGEDTTHREVWRLFANVDFVPTEEAAQSLADRLGLGA

pLDDT: mean 95.25, std 6.04, range [51.91, 98.44]

Secondary structure (DSSP, 8-state):
----TT-TTEEE-SS-EEE----SS--EEEEE--TT-EEEEEETTEEEEEEE---TTPPPHHHH-SEEEEE-SS-EEEEE-PPP----TT------EEEEEESS----S-HHHHHHHHHHTT---